Protein AF-A0A4Y4DT52-F1 (afdb_monomer_lite)

Organism: Glutamicibacter uratoxydans (NCBI:txid43667)

Radius of gyration: 18.92 Å; chains: 1; bounding box: 57×19×48 Å

Foldseek 3Di:
DDLVVLLVVLLVCLQVVLLVVLLVLLVVLVVVVDPVSLVVSLVVQLVVLVVQLPVVLVVSCVVRPDDDDPVCVVVPDDDCPSVSSNVSSNNNSVSSNVSSVVSSVVSVVVVVVVVVD

Sequence (117 aa):
MTYERVSAVLFFVLIIAPVLVSVGAGLGVHRRGRREALKIYLGTGAFLALVYAFLAPLVANWLVPPPYDPAFAGGRGLDLRGVGLVIAGWLGGAAGLVATVVSFTVYWLRSSKARTT

Secondary structure (DSSP, 8-state):
--HHHHHHHHHHHHHHHHHHHHHHHHHHHHHT--HHHHHHHHHHHHHHHHHHHHHHHHHHHHHSPPPP-HHHHTS-S---TTHHHHHHHHHHHHHHHHHHHHHHHHHHHHHHHTT--

pLDDT: mean 86.02, std 9.3, range [50.22, 96.19]

Structure (mmCIF, N/CA/C/O backbone):
data_AF-A0A4Y4DT52-F1
#
_entry.id   AF-A0A4Y4DT52-F1
#
loop_
_atom_site.group_PDB
_atom_site.id
_atom_site.type_symbol
_atom_site.label_atom_id
_atom_site.label_alt_id
_atom_site.label_comp_id
_atom_site.label_asym_id
_atom_site.label_entity_id
_atom_site.label_seq_id
_atom_site.pdbx_PDB_ins_code
_atom_site.Cartn_x
_atom_site.Cartn_y
_atom_site.Cartn_z
_atom_site.occupancy
_atom_site.B_iso_or_equiv
_atom_site.auth_seq_id
_atom_site.auth_comp_id
_atom_site.auth_asym_id
_atom_site.auth_atom_id
_atom_site.pdbx_PDB_model_num
ATOM 1 N N . MET A 1 1 ? 2.461 -9.954 -22.975 1.00 62.69 1 MET A N 1
ATOM 2 C CA . MET A 1 1 ? 2.171 -8.521 -22.722 1.00 62.69 1 MET A CA 1
ATOM 3 C C . MET A 1 1 ? 3.480 -7.748 -22.809 1.00 62.69 1 MET A C 1
ATOM 5 O O . MET A 1 1 ? 4.499 -8.324 -22.461 1.00 62.69 1 MET A O 1
ATOM 9 N N . THR A 1 2 ? 3.483 -6.504 -23.295 1.00 85.50 2 THR A N 1
ATOM 10 C CA . THR A 1 2 ? 4.690 -5.652 -23.289 1.00 85.50 2 THR A CA 1
ATOM 11 C C . THR A 1 2 ? 5.013 -5.190 -21.863 1.00 85.50 2 THR A C 1
ATOM 13 O O . THR A 1 2 ? 4.090 -5.075 -21.055 1.00 85.50 2 THR A O 1
ATOM 16 N N . TYR A 1 3 ? 6.289 -4.913 -21.556 1.00 84.31 3 TYR A N 1
ATOM 17 C CA . TYR A 1 3 ? 6.728 -4.394 -20.246 1.00 84.31 3 TYR A CA 1
ATOM 18 C C . TYR A 1 3 ? 5.863 -3.213 -19.789 1.00 84.31 3 TYR A C 1
ATOM 20 O O . TYR A 1 3 ? 5.312 -3.253 -18.696 1.00 84.31 3 TYR A O 1
ATOM 28 N N . GLU A 1 4 ? 5.621 -2.255 -20.687 1.00 85.94 4 GLU A N 1
ATOM 29 C CA . GLU A 1 4 ? 4.782 -1.075 -20.437 1.00 85.94 4 GLU A CA 1
ATOM 30 C C . GLU A 1 4 ? 3.352 -1.404 -19.996 1.00 85.94 4 GLU A C 1
ATOM 32 O O . GLU A 1 4 ? 2.775 -0.738 -19.140 1.00 85.94 4 GLU A O 1
ATOM 37 N N . ARG A 1 5 ? 2.746 -2.455 -20.562 1.00 89.75 5 ARG A N 1
ATOM 38 C CA . ARG A 1 5 ? 1.396 -2.865 -20.152 1.00 89.75 5 ARG A CA 1
ATOM 39 C C . ARG A 1 5 ? 1.418 -3.488 -18.764 1.00 89.75 5 ARG A C 1
ATOM 41 O O . ARG A 1 5 ? 0.526 -3.216 -17.969 1.00 89.75 5 ARG A O 1
ATOM 48 N N . VAL A 1 6 ? 2.417 -4.320 -18.474 1.00 90.06 6 VAL A N 1
ATOM 49 C CA . VAL A 1 6 ? 2.540 -4.984 -17.170 1.00 90.06 6 VAL A CA 1
ATOM 50 C C . VAL A 1 6 ? 2.865 -3.969 -16.075 1.00 90.06 6 VAL A C 1
ATOM 52 O O . VAL A 1 6 ? 2.226 -3.993 -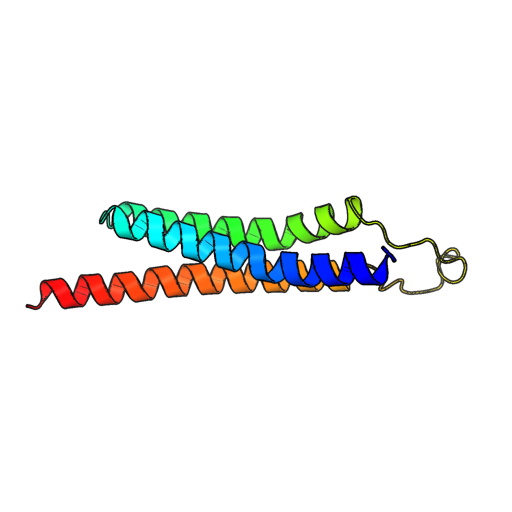15.026 1.00 90.06 6 VAL A O 1
ATOM 55 N N . SER A 1 7 ? 3.793 -3.043 -16.326 1.00 88.00 7 SER A N 1
ATOM 56 C CA . SER A 1 7 ? 4.148 -1.972 -15.392 1.00 88.00 7 SER A CA 1
ATOM 57 C C . SER A 1 7 ? 2.962 -1.041 -15.126 1.00 88.00 7 SER A C 1
ATOM 59 O O . SER A 1 7 ? 2.719 -0.699 -13.971 1.00 88.00 7 SER A O 1
ATOM 61 N N . ALA A 1 8 ? 2.158 -0.716 -16.146 1.00 90.75 8 ALA A N 1
ATOM 62 C CA . ALA A 1 8 ? 0.924 0.047 -15.969 1.00 90.75 8 ALA A CA 1
ATOM 63 C C . ALA A 1 8 ? -0.097 -0.692 -15.088 1.00 90.75 8 ALA A C 1
ATOM 65 O O . ALA A 1 8 ? -0.663 -0.096 -14.176 1.00 90.75 8 ALA A O 1
ATOM 66 N N . VAL A 1 9 ? -0.314 -1.996 -15.301 1.00 93.56 9 VAL A N 1
ATOM 67 C CA . VAL A 1 9 ? -1.204 -2.783 -14.427 1.00 93.56 9 VAL A CA 1
ATOM 68 C C . VAL A 1 9 ? -0.677 -2.807 -12.992 1.00 93.56 9 VAL A C 1
ATOM 70 O O . VAL A 1 9 ? -1.435 -2.531 -12.062 1.00 93.56 9 VAL A O 1
ATOM 73 N N . LEU A 1 10 ? 0.616 -3.084 -12.798 1.00 92.62 10 LEU A N 1
ATOM 74 C CA . LEU A 1 10 ? 1.234 -3.103 -11.471 1.00 92.62 10 LEU A CA 1
ATOM 75 C C . LEU A 1 10 ? 1.154 -1.747 -10.773 1.00 92.62 10 LEU A C 1
ATOM 77 O O . LEU A 1 10 ? 0.916 -1.714 -9.571 1.00 92.62 10 LEU A O 1
ATOM 81 N N . PHE A 1 11 ? 1.280 -0.645 -11.510 1.00 92.56 11 PHE A N 1
ATOM 82 C CA . PHE A 1 11 ? 1.101 0.703 -10.981 1.00 92.56 11 PHE A CA 1
ATOM 83 C C . PHE A 1 11 ? -0.280 0.869 -10.329 1.00 92.56 11 PHE A C 1
ATOM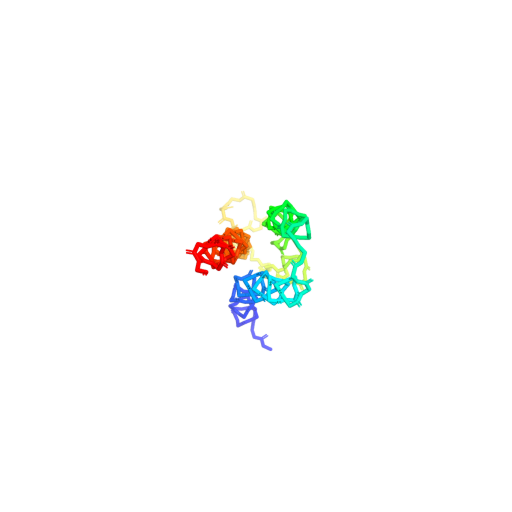 85 O O . PHE A 1 11 ? -0.377 1.259 -9.166 1.00 92.56 11 PHE A O 1
ATOM 92 N N . PHE A 1 12 ? -1.357 0.513 -11.036 1.00 93.38 12 PHE A N 1
ATOM 93 C CA . PHE A 1 12 ? -2.711 0.611 -10.483 1.00 93.38 12 PHE A CA 1
ATOM 94 C C . PHE A 1 12 ? -2.947 -0.376 -9.339 1.00 93.38 12 PHE A C 1
ATOM 96 O O . PHE A 1 12 ? -3.548 -0.012 -8.327 1.00 93.38 12 PHE A O 1
ATOM 103 N N . VAL A 1 13 ? -2.451 -1.609 -9.467 1.00 94.69 13 VAL A N 1
ATOM 104 C CA . VAL A 1 13 ? -2.562 -2.629 -8.414 1.00 94.69 13 VAL A CA 1
ATOM 105 C C . VAL A 1 13 ? -1.870 -2.160 -7.136 1.00 94.69 13 VAL A C 1
ATOM 107 O O . VAL A 1 13 ? -2.462 -2.260 -6.063 1.00 94.69 13 VAL A O 1
ATOM 110 N N . LEU A 1 14 ? -0.669 -1.586 -7.248 1.00 92.88 14 LEU A N 1
ATOM 111 C CA . LEU A 1 14 ? 0.102 -1.085 -6.113 1.00 92.88 14 LEU A CA 1
ATOM 112 C C . LEU A 1 14 ? -0.650 -0.006 -5.328 1.00 92.88 14 LEU A C 1
ATOM 114 O O . LEU A 1 14 ? -0.514 0.048 -4.107 1.00 92.88 14 LEU A O 1
ATOM 118 N N . ILE A 1 15 ? -1.461 0.808 -6.007 1.00 94.38 15 ILE A N 1
ATOM 119 C CA . ILE A 1 15 ? -2.255 1.874 -5.388 1.00 94.38 15 ILE A CA 1
ATOM 120 C C . ILE A 1 15 ? -3.552 1.331 -4.778 1.00 94.38 15 ILE A C 1
ATOM 122 O O . ILE A 1 15 ? -3.900 1.667 -3.647 1.00 94.38 15 ILE A O 1
ATOM 126 N N . ILE A 1 16 ? -4.282 0.493 -5.518 1.00 93.81 16 ILE A N 1
ATOM 127 C CA . ILE A 1 16 ? -5.645 0.077 -5.153 1.00 93.81 16 ILE A CA 1
ATOM 128 C C . ILE A 1 16 ? -5.641 -1.038 -4.102 1.00 93.81 16 ILE A C 1
ATOM 130 O O . ILE A 1 16 ? -6.461 -1.019 -3.181 1.00 93.81 16 ILE A O 1
ATOM 134 N N . ALA A 1 17 ? -4.726 -2.005 -4.212 1.00 92.94 17 ALA A N 1
ATOM 135 C CA . ALA A 1 17 ? -4.663 -3.154 -3.310 1.00 92.94 17 ALA A CA 1
ATOM 136 C C . ALA A 1 17 ? -4.630 -2.774 -1.813 1.00 92.94 17 ALA A C 1
ATOM 138 O O . ALA A 1 17 ? -5.479 -3.277 -1.071 1.00 92.94 17 ALA A O 1
ATOM 139 N N . PRO A 1 18 ? -3.743 -1.876 -1.337 1.00 90.88 18 PRO A N 1
ATOM 140 C CA . PRO A 1 18 ? -3.685 -1.519 0.080 1.00 90.88 18 PRO A CA 1
ATOM 141 C C . PRO A 1 18 ? -4.966 -0.827 0.558 1.00 90.88 18 PRO A C 1
ATOM 143 O O . PRO A 1 18 ? -5.409 -1.079 1.674 1.00 90.88 18 PRO A O 1
ATOM 146 N N . VAL A 1 19 ? -5.621 -0.027 -0.291 1.00 91.94 19 VAL A N 1
ATOM 147 C CA . VAL A 1 19 ? -6.909 0.605 0.040 1.00 91.94 19 VAL A CA 1
ATOM 148 C C . VAL A 1 19 ? -7.984 -0.453 0.271 1.00 91.94 19 VAL A C 1
ATOM 150 O O . VAL A 1 19 ? -8.656 -0.431 1.303 1.00 91.94 19 VAL A O 1
ATOM 153 N N . LEU A 1 20 ? -8.131 -1.403 -0.656 1.00 93.50 20 LEU A N 1
ATOM 154 C CA . LEU A 1 20 ? -9.133 -2.466 -0.547 1.00 93.50 20 LEU A CA 1
ATOM 155 C C . LEU A 1 20 ? -8.899 -3.342 0.686 1.00 93.50 20 LEU A C 1
ATOM 157 O O . LEU A 1 20 ? -9.849 -3.653 1.407 1.00 93.50 20 LEU A O 1
ATOM 161 N N . VAL A 1 21 ? -7.641 -3.697 0.958 1.00 92.56 21 VAL A N 1
ATOM 162 C CA . VAL A 1 21 ? -7.266 -4.487 2.137 1.00 92.56 21 VAL A CA 1
ATOM 163 C C . VAL A 1 21 ? -7.575 -3.720 3.422 1.00 92.56 21 VAL A C 1
ATOM 165 O O . VAL A 1 21 ? -8.226 -4.271 4.311 1.00 92.56 21 VAL A O 1
ATOM 168 N N . SER A 1 22 ? -7.186 -2.444 3.515 1.00 88.50 22 SER A N 1
ATOM 169 C CA . SER A 1 22 ? -7.458 -1.611 4.690 1.00 88.50 22 SER A CA 1
ATOM 170 C C . SER A 1 22 ? -8.954 -1.450 4.938 1.00 88.50 22 SER A C 1
ATOM 172 O O . SER A 1 22 ? -9.403 -1.653 6.068 1.00 88.50 22 SER A O 1
ATOM 174 N N . VAL A 1 23 ? -9.746 -1.146 3.906 1.00 90.31 23 VAL A N 1
ATOM 175 C CA . VAL A 1 23 ? -11.206 -1.010 4.029 1.00 90.31 23 VAL A CA 1
ATOM 176 C C . VAL A 1 23 ? -11.847 -2.342 4.422 1.00 90.31 23 VAL A C 1
ATOM 178 O O . VAL A 1 23 ? -12.647 -2.383 5.357 1.00 90.31 23 VAL A O 1
ATOM 181 N N . GLY A 1 24 ? -11.473 -3.446 3.771 1.00 90.56 24 GLY A N 1
ATOM 182 C CA . GLY A 1 24 ? -11.999 -4.778 4.076 1.00 90.56 24 GLY A CA 1
ATOM 183 C C . GLY A 1 24 ? -11.700 -5.214 5.513 1.00 90.56 24 GLY A C 1
ATOM 184 O O . GLY A 1 24 ? -12.597 -5.667 6.229 1.00 90.56 24 GLY A O 1
ATOM 185 N N . ALA A 1 25 ? -10.466 -5.001 5.975 1.00 89.50 25 ALA A N 1
ATOM 186 C CA . ALA A 1 25 ? -10.078 -5.251 7.359 1.00 89.50 25 ALA A CA 1
ATOM 187 C C . ALA A 1 25 ? -10.856 -4.356 8.338 1.00 89.50 25 ALA A C 1
ATOM 189 O O . ALA A 1 25 ? -11.353 -4.846 9.354 1.00 89.50 25 ALA A O 1
ATOM 190 N N . GLY A 1 26 ? -11.041 -3.075 8.005 1.00 87.06 26 GLY A N 1
ATOM 191 C CA . GLY A 1 26 ? -11.827 -2.133 8.801 1.00 87.06 26 GLY A CA 1
ATOM 192 C C . GLY A 1 26 ? -13.279 -2.582 8.964 1.00 87.06 26 GLY A C 1
ATOM 193 O O . GLY A 1 26 ? -13.793 -2.615 10.081 1.00 87.06 26 GLY A O 1
ATOM 194 N N . LEU A 1 27 ? -13.921 -3.022 7.876 1.00 88.25 27 LEU A N 1
ATOM 195 C CA . LEU A 1 27 ? -15.272 -3.594 7.900 1.00 88.25 27 LEU A CA 1
ATOM 196 C C . LEU A 1 27 ? -15.343 -4.871 8.750 1.00 88.25 27 LEU A C 1
ATOM 198 O O . LEU A 1 27 ? -16.288 -5.052 9.522 1.00 88.25 27 LEU A O 1
ATOM 202 N N . GLY A 1 28 ? -14.344 -5.750 8.646 1.00 87.31 28 GLY A N 1
ATOM 203 C CA . GLY A 1 28 ? -14.267 -6.974 9.444 1.00 87.31 28 GLY A CA 1
ATOM 204 C C . GLY A 1 28 ? -14.147 -6.697 10.945 1.00 87.31 28 GLY A C 1
ATOM 205 O O . GLY A 1 28 ? -14.848 -7.309 11.753 1.00 87.31 28 GLY A O 1
ATOM 206 N N . VAL A 1 29 ? -13.305 -5.735 11.324 1.00 86.62 29 VAL A N 1
ATOM 207 C CA . VAL A 1 29 ? -13.142 -5.298 12.719 1.00 86.62 29 VAL A CA 1
ATOM 208 C C . VAL A 1 29 ? -14.417 -4.627 13.229 1.00 86.62 29 VAL A C 1
ATOM 210 O O . VAL A 1 29 ? -14.852 -4.907 14.346 1.00 86.62 29 VAL A O 1
ATOM 213 N N . HIS A 1 30 ? -15.064 -3.815 12.392 1.00 82.50 30 HIS A N 1
ATOM 214 C CA . HIS A 1 30 ? -16.321 -3.145 12.713 1.00 82.50 30 HIS A CA 1
ATOM 215 C C . HIS A 1 30 ? -17.435 -4.135 13.069 1.00 82.50 30 HIS A C 1
ATOM 217 O O . HIS A 1 30 ? -18.121 -3.954 14.073 1.00 82.50 30 HIS A O 1
ATOM 223 N N . ARG A 1 31 ? -17.575 -5.229 12.304 1.00 83.31 31 ARG A N 1
ATOM 224 C CA . ARG A 1 31 ? -18.568 -6.285 12.580 1.00 83.31 31 ARG A CA 1
ATOM 225 C C . ARG A 1 31 ? -18.390 -6.948 13.948 1.00 83.31 31 ARG A C 1
ATOM 227 O O . ARG A 1 31 ? -19.356 -7.462 14.494 1.00 83.31 31 ARG A O 1
ATOM 234 N N . ARG A 1 32 ? -17.178 -6.939 14.512 1.00 80.19 32 ARG A N 1
ATOM 235 C CA . ARG A 1 32 ? -16.886 -7.549 15.821 1.00 80.19 32 ARG A CA 1
ATOM 236 C C . ARG A 1 32 ? -17.216 -6.636 17.009 1.00 80.19 32 ARG A C 1
ATOM 238 O O . ARG A 1 32 ? -17.149 -7.101 18.141 1.00 80.19 32 ARG A O 1
ATOM 245 N N . GLY A 1 33 ? -17.518 -5.351 16.792 1.00 69.25 33 GLY A N 1
ATOM 246 C CA . GLY A 1 33 ? -18.012 -4.419 17.823 1.00 69.25 33 GLY A CA 1
ATOM 247 C C . GLY A 1 33 ? -17.039 -4.059 18.961 1.00 69.25 33 GLY A C 1
ATOM 248 O O . GLY A 1 33 ? -17.363 -3.244 19.825 1.00 69.25 33 GLY A O 1
ATOM 249 N N . ARG A 1 34 ? -15.825 -4.622 18.990 1.00 78.06 34 ARG A N 1
ATOM 250 C CA . ARG A 1 34 ? -14.852 -4.422 20.077 1.00 78.06 34 ARG A CA 1
ATOM 251 C C . ARG A 1 34 ? -14.022 -3.154 19.865 1.00 78.06 34 ARG A C 1
ATOM 253 O O . ARG A 1 34 ? -13.230 -3.073 18.930 1.00 78.06 34 ARG A O 1
ATOM 260 N N . ARG A 1 35 ? -14.137 -2.181 20.780 1.00 75.38 35 ARG A N 1
ATOM 261 C CA . ARG A 1 35 ? -13.362 -0.920 20.739 1.00 75.38 35 ARG A CA 1
ATOM 262 C C . ARG A 1 35 ? -11.846 -1.131 20.774 1.00 75.38 35 ARG A C 1
ATOM 264 O O . ARG A 1 35 ? -11.120 -0.377 20.135 1.00 75.38 35 ARG A O 1
ATOM 271 N N . GLU A 1 36 ? -11.368 -2.150 21.481 1.00 83.31 36 GLU A N 1
ATOM 272 C CA . GLU A 1 36 ? -9.938 -2.489 21.530 1.00 83.31 36 GLU A CA 1
ATOM 273 C C . GLU A 1 36 ? -9.413 -2.975 20.177 1.00 83.31 36 GLU A C 1
ATOM 275 O O . GLU A 1 36 ? -8.358 -2.531 19.729 1.00 83.31 36 GLU A O 1
ATOM 280 N N . ALA A 1 37 ? -10.197 -3.797 19.469 1.00 84.06 37 ALA A N 1
ATOM 281 C CA . ALA A 1 37 ? -9.844 -4.281 18.136 1.00 84.06 37 ALA A CA 1
ATOM 282 C C . ALA A 1 37 ? -9.700 -3.131 17.126 1.00 84.06 37 ALA A C 1
ATOM 284 O O . ALA A 1 37 ? -8.903 -3.219 16.198 1.00 84.06 37 ALA A O 1
ATOM 285 N N . LEU A 1 38 ? -10.423 -2.030 17.339 1.00 82.81 38 LEU A N 1
ATOM 286 C CA . LEU A 1 38 ? -10.344 -0.834 16.507 1.00 82.81 38 LEU A CA 1
ATOM 287 C C . LEU A 1 38 ? -9.033 -0.055 16.697 1.00 82.81 38 LEU A C 1
ATOM 289 O O . LEU A 1 38 ? -8.472 0.452 15.730 1.00 82.81 38 LEU A O 1
ATOM 293 N N . LYS A 1 39 ? -8.536 0.032 17.939 1.00 86.88 39 LYS A N 1
ATOM 294 C CA . LYS A 1 39 ? -7.232 0.647 18.238 1.00 86.88 39 LYS A CA 1
ATOM 295 C C . LYS A 1 39 ? -6.096 -0.192 17.660 1.00 86.88 39 LYS A C 1
ATOM 297 O O . LYS A 1 39 ? -5.184 0.360 17.053 1.00 86.88 39 LYS A O 1
ATOM 302 N N . ILE A 1 40 ? -6.193 -1.516 17.808 1.00 89.06 40 ILE A N 1
ATOM 303 C CA . ILE A 1 40 ? -5.244 -2.458 17.207 1.00 89.06 40 ILE A CA 1
ATOM 304 C C . ILE A 1 40 ? -5.257 -2.297 15.687 1.00 89.06 40 ILE A C 1
ATOM 306 O O . ILE A 1 40 ? -4.194 -2.139 15.108 1.00 89.06 40 ILE A O 1
ATOM 310 N N . TYR A 1 41 ? -6.436 -2.246 15.059 1.00 90.50 41 TYR A N 1
ATOM 311 C CA . TYR A 1 41 ? -6.579 -2.013 13.619 1.00 90.50 41 TYR A CA 1
ATOM 312 C C . TYR A 1 41 ? -5.922 -0.714 13.147 1.00 90.50 41 TYR A C 1
ATOM 314 O O . TYR A 1 41 ? -5.242 -0.721 12.127 1.00 90.50 41 TYR A O 1
ATOM 322 N N . LEU A 1 42 ? -6.090 0.392 13.879 1.00 91.12 42 LEU A N 1
ATOM 323 C CA . LEU A 1 42 ? -5.445 1.654 13.518 1.00 91.12 42 LEU A CA 1
ATOM 324 C C . LEU A 1 42 ? -3.917 1.531 13.564 1.00 91.12 42 LEU A C 1
ATOM 326 O O . LEU A 1 42 ? -3.245 1.917 12.612 1.00 91.12 42 LEU A O 1
ATOM 330 N N . GLY A 1 43 ? -3.378 0.973 14.653 1.00 91.31 43 GLY A N 1
ATOM 331 C CA . GLY A 1 43 ? -1.935 0.806 14.824 1.00 91.31 43 GLY A CA 1
ATOM 332 C C . GLY A 1 43 ? -1.329 -0.149 13.795 1.00 91.31 43 GLY A C 1
ATOM 333 O O . GLY A 1 43 ? -0.359 0.198 13.124 1.00 91.31 43 GLY A O 1
ATOM 334 N N . THR A 1 44 ? -1.923 -1.333 13.622 1.00 92.06 44 THR A N 1
ATOM 335 C CA . THR A 1 44 ? -1.433 -2.333 12.665 1.00 92.06 44 THR A CA 1
ATOM 336 C C . THR A 1 44 ? -1.646 -1.891 11.225 1.00 92.06 44 THR A C 1
ATOM 338 O O . THR A 1 44 ? -0.748 -2.070 10.412 1.00 92.06 44 THR A O 1
ATOM 341 N N . GLY A 1 45 ? -2.779 -1.265 10.901 1.00 91.56 45 GLY A N 1
ATOM 342 C CA . GLY A 1 45 ? -3.055 -0.736 9.567 1.00 91.56 45 GLY A CA 1
ATOM 343 C C . GLY A 1 45 ? -2.093 0.385 9.177 1.00 91.56 45 GLY A C 1
ATOM 344 O O . GLY A 1 45 ? -1.570 0.372 8.066 1.00 91.56 45 GLY A O 1
ATOM 345 N N . ALA A 1 46 ? -1.778 1.302 10.099 1.00 92.25 46 ALA A N 1
ATOM 346 C CA . ALA A 1 46 ? -0.790 2.349 9.851 1.00 92.25 46 ALA A CA 1
ATOM 347 C C . ALA A 1 46 ? 0.626 1.785 9.665 1.00 92.25 46 ALA A C 1
ATOM 349 O O . ALA A 1 46 ? 1.331 2.168 8.732 1.00 92.25 46 ALA A O 1
ATOM 350 N N . PHE A 1 47 ? 1.028 0.837 10.516 1.00 94.69 47 PHE A N 1
ATOM 351 C CA . PHE A 1 47 ? 2.323 0.174 10.392 1.00 94.69 47 PHE A CA 1
ATOM 352 C C . PHE A 1 47 ? 2.446 -0.607 9.076 1.00 94.69 47 PHE A C 1
ATOM 354 O O . PHE A 1 47 ? 3.430 -0.453 8.356 1.00 94.69 47 PHE A O 1
ATOM 361 N N . LEU A 1 48 ? 1.430 -1.395 8.716 1.00 93.50 48 LEU A N 1
ATOM 362 C CA . LEU A 1 48 ? 1.414 -2.161 7.469 1.00 93.50 48 LEU A CA 1
ATOM 363 C C . LEU A 1 48 ? 1.414 -1.257 6.236 1.00 93.50 48 LEU A C 1
ATOM 365 O O . LEU A 1 48 ? 2.070 -1.591 5.256 1.00 93.50 48 LEU A O 1
ATOM 369 N N . ALA A 1 49 ? 0.741 -0.107 6.284 1.00 92.50 49 ALA A N 1
ATOM 370 C CA . ALA A 1 49 ? 0.776 0.878 5.207 1.00 92.50 49 ALA A CA 1
ATOM 371 C C . ALA A 1 49 ? 2.192 1.437 4.977 1.00 92.50 49 ALA A C 1
ATOM 373 O O . ALA A 1 49 ? 2.621 1.572 3.830 1.00 92.50 49 ALA A O 1
ATOM 374 N N . LEU A 1 50 ? 2.943 1.697 6.054 1.00 92.94 50 LEU A N 1
ATOM 375 C CA . LEU A 1 50 ? 4.347 2.107 5.966 1.00 92.94 50 LEU A CA 1
ATOM 376 C C . LEU A 1 50 ? 5.221 0.986 5.402 1.00 92.94 50 LEU A C 1
ATOM 378 O O . LEU A 1 50 ? 5.948 1.206 4.439 1.00 92.94 50 LEU A O 1
ATOM 382 N N . VAL A 1 51 ? 5.118 -0.226 5.954 1.00 95.19 51 VAL A N 1
ATOM 383 C CA . VAL A 1 51 ? 5.871 -1.393 5.465 1.00 95.19 51 VAL A CA 1
ATOM 384 C C . VAL A 1 51 ? 5.597 -1.636 3.979 1.00 95.19 51 VAL A C 1
ATOM 386 O O . VAL A 1 51 ? 6.526 -1.863 3.205 1.00 95.19 51 VAL A O 1
ATOM 389 N N . TYR A 1 52 ? 4.335 -1.526 3.564 1.00 93.62 52 TYR A N 1
ATOM 390 C CA . TYR A 1 52 ? 3.925 -1.656 2.172 1.00 93.62 52 TYR A CA 1
ATOM 391 C C . TYR A 1 52 ? 4.570 -0.593 1.276 1.00 93.62 52 TYR A C 1
ATOM 393 O O . TYR A 1 52 ? 5.095 -0.940 0.220 1.00 93.62 52 TYR A O 1
ATOM 401 N N . ALA A 1 53 ? 4.593 0.674 1.705 1.00 93.44 53 ALA A N 1
ATOM 402 C CA . ALA A 1 53 ? 5.191 1.763 0.932 1.00 93.44 53 ALA A CA 1
ATOM 403 C C . ALA A 1 53 ? 6.664 1.499 0.577 1.00 93.44 53 ALA A C 1
ATOM 405 O O . ALA A 1 53 ? 7.102 1.851 -0.515 1.00 93.44 53 ALA A O 1
ATOM 406 N N . PHE A 1 54 ? 7.418 0.853 1.470 1.00 92.94 54 PHE A N 1
ATOM 407 C CA . PHE A 1 54 ? 8.823 0.522 1.226 1.00 92.94 54 PHE A CA 1
ATOM 408 C C . PHE A 1 54 ? 9.005 -0.792 0.462 1.00 92.94 54 PHE A C 1
ATOM 410 O O . PHE A 1 54 ? 9.775 -0.840 -0.495 1.00 92.94 54 PHE A O 1
ATOM 417 N N . LEU A 1 55 ? 8.309 -1.861 0.858 1.00 94.31 55 LEU A N 1
AT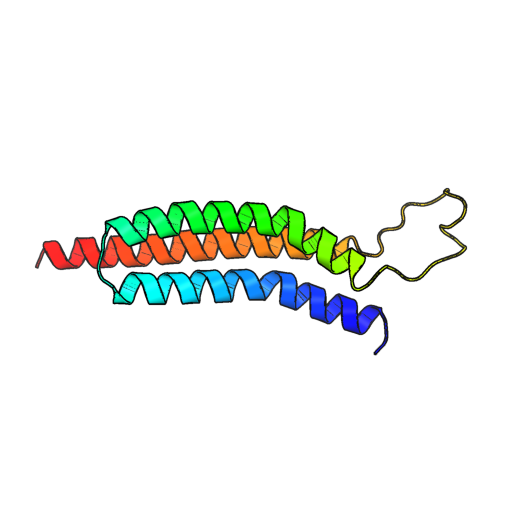OM 418 C CA . LEU A 1 55 ? 8.557 -3.198 0.310 1.00 94.31 55 LEU A CA 1
ATOM 419 C C . LEU A 1 55 ? 7.861 -3.451 -1.028 1.00 94.31 55 LEU A C 1
ATOM 421 O O . LEU A 1 55 ? 8.425 -4.130 -1.885 1.00 94.31 55 LEU A O 1
ATOM 425 N N . ALA A 1 56 ? 6.656 -2.920 -1.238 1.00 92.12 56 ALA A N 1
ATOM 426 C CA . ALA A 1 56 ? 5.878 -3.232 -2.433 1.00 92.12 56 ALA A CA 1
ATOM 427 C C . ALA A 1 56 ? 6.561 -2.761 -3.736 1.00 92.12 56 ALA A C 1
ATOM 429 O O . ALA A 1 56 ? 6.620 -3.554 -4.679 1.00 92.12 56 ALA A O 1
ATOM 430 N N . PRO A 1 57 ? 7.171 -1.558 -3.801 1.00 90.12 57 PRO A N 1
ATOM 431 C CA . PRO A 1 57 ? 8.005 -1.164 -4.934 1.00 90.12 57 PRO A CA 1
ATOM 432 C C . PRO A 1 57 ? 9.180 -2.088 -5.232 1.00 90.12 57 PRO A C 1
ATOM 434 O O . PRO A 1 57 ? 9.454 -2.369 -6.398 1.00 90.12 57 PRO A O 1
ATOM 437 N N . LEU A 1 58 ? 9.891 -2.530 -4.191 1.00 91.69 58 LEU A N 1
ATOM 438 C CA . LEU A 1 58 ? 11.061 -3.400 -4.322 1.00 91.69 58 LEU A CA 1
ATOM 439 C C . LEU A 1 58 ? 10.652 -4.737 -4.937 1.00 91.69 58 LEU A C 1
ATOM 441 O O . LEU A 1 58 ? 11.245 -5.179 -5.917 1.00 91.69 58 LEU A O 1
ATOM 445 N N . VAL A 1 59 ? 9.584 -5.336 -4.406 1.00 92.81 59 VAL A N 1
ATOM 446 C CA . VAL A 1 59 ? 9.038 -6.598 -4.917 1.00 92.81 59 VAL A CA 1
ATOM 447 C C . VAL A 1 59 ? 8.538 -6.439 -6.355 1.00 92.81 59 VAL A C 1
ATOM 449 O O . VAL A 1 59 ? 8.821 -7.291 -7.192 1.00 92.81 59 VAL A O 1
ATOM 452 N N . ALA A 1 60 ? 7.844 -5.343 -6.675 1.00 90.38 60 ALA A N 1
ATOM 453 C CA . ALA A 1 60 ? 7.337 -5.100 -8.024 1.00 90.38 60 ALA A CA 1
ATOM 454 C C . ALA A 1 60 ? 8.465 -4.963 -9.060 1.00 90.38 60 ALA A C 1
ATOM 456 O O . ALA A 1 60 ? 8.385 -5.563 -10.131 1.00 90.38 60 ALA A O 1
ATOM 457 N N . ASN A 1 61 ? 9.533 -4.232 -8.726 1.00 88.25 61 ASN A N 1
ATOM 458 C CA . ASN A 1 61 ? 10.702 -4.092 -9.598 1.00 88.25 61 ASN A CA 1
ATOM 459 C C . ASN A 1 61 ? 11.516 -5.388 -9.711 1.00 88.25 61 ASN A C 1
ATOM 461 O O . ASN A 1 61 ? 12.126 -5.630 -10.747 1.00 88.25 61 ASN A O 1
ATOM 465 N N . TRP A 1 62 ? 11.519 -6.238 -8.682 1.00 88.88 62 TRP A N 1
ATOM 466 C CA . TRP A 1 62 ? 12.162 -7.550 -8.757 1.00 88.88 62 TRP A CA 1
ATOM 467 C C . TRP A 1 62 ? 11.385 -8.532 -9.648 1.00 88.88 62 TRP A C 1
ATOM 469 O O . TRP A 1 62 ? 11.986 -9.270 -10.423 1.00 88.88 62 TRP A O 1
ATOM 479 N N . LEU A 1 63 ? 10.049 -8.517 -9.575 1.00 88.38 63 LEU A N 1
ATOM 480 C CA . LEU A 1 63 ? 9.184 -9.375 -10.393 1.00 88.38 63 LEU A CA 1
ATOM 481 C C . LEU A 1 63 ? 9.145 -8.952 -11.864 1.00 88.38 63 LEU A C 1
ATOM 483 O O . LEU A 1 63 ? 9.049 -9.801 -12.749 1.00 88.38 63 LEU A O 1
ATOM 487 N N . VAL A 1 64 ? 9.175 -7.645 -12.125 1.00 87.31 64 VAL A N 1
ATOM 488 C CA . VAL A 1 64 ? 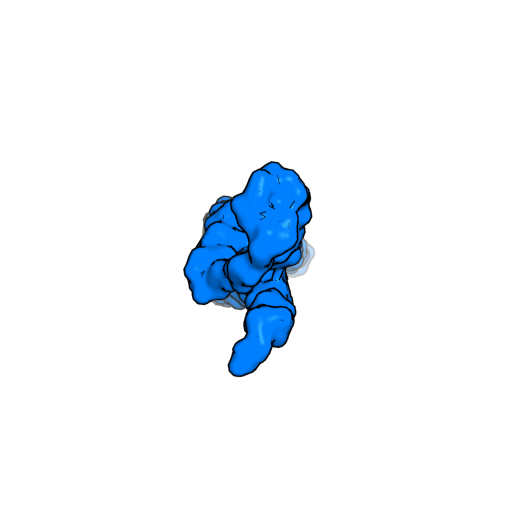9.120 -7.081 -13.477 1.00 87.31 64 VAL A CA 1
ATOM 489 C C . VAL A 1 64 ? 10.265 -6.081 -13.627 1.00 87.31 64 VAL A C 1
ATOM 491 O O . VAL A 1 64 ? 10.048 -4.869 -13.532 1.00 87.31 64 VAL A O 1
ATOM 494 N N . PRO A 1 65 ? 11.498 -6.581 -13.830 1.00 84.44 65 PRO A N 1
ATOM 495 C CA . PRO A 1 65 ? 12.660 -5.720 -13.958 1.00 84.44 65 PRO A CA 1
ATOM 496 C C . PRO A 1 65 ? 12.550 -4.853 -15.218 1.00 84.44 65 PRO A C 1
ATOM 498 O O . PRO A 1 65 ? 12.023 -5.312 -16.241 1.00 84.44 65 PRO A O 1
ATOM 501 N N . PRO A 1 66 ? 13.027 -3.597 -15.166 1.00 82.38 66 PRO A N 1
ATOM 502 C CA . PRO A 1 66 ? 13.069 -2.740 -16.338 1.00 82.38 66 PRO A CA 1
ATOM 503 C C . PRO A 1 66 ? 13.914 -3.380 -17.450 1.00 82.38 66 PRO A C 1
ATOM 505 O O . PRO A 1 66 ? 14.940 -4.006 -17.169 1.00 82.38 66 PRO A O 1
ATOM 508 N N . PRO A 1 67 ? 13.489 -3.261 -18.720 1.00 83.12 67 PRO A N 1
ATOM 509 C CA . PRO A 1 67 ? 14.232 -3.816 -19.837 1.00 83.12 67 PRO A CA 1
ATOM 510 C C . PRO A 1 67 ? 15.567 -3.088 -19.986 1.00 83.12 67 PRO A C 1
ATOM 512 O O . PRO A 1 67 ? 15.621 -1.857 -19.918 1.00 83.12 67 PRO A O 1
ATOM 515 N N . TYR A 1 68 ? 16.622 -3.865 -20.232 1.00 81.81 68 TYR A N 1
ATOM 516 C CA . TYR A 1 68 ? 17.961 -3.341 -20.471 1.00 81.81 68 TYR A CA 1
ATOM 517 C C . TYR A 1 68 ? 17.966 -2.360 -21.648 1.00 81.81 68 TYR A C 1
ATOM 519 O O . TYR A 1 68 ? 17.424 -2.656 -22.715 1.00 81.81 68 TYR A O 1
ATOM 527 N N . ASP A 1 69 ? 18.616 -1.214 -21.454 1.00 78.56 69 ASP A N 1
ATOM 528 C CA . ASP A 1 69 ? 18.808 -0.209 -22.489 1.00 78.56 69 ASP A CA 1
ATOM 529 C C . ASP A 1 69 ? 20.299 0.140 -22.624 1.00 78.56 69 ASP A C 1
ATOM 531 O O . ASP A 1 69 ? 20.900 0.663 -21.675 1.00 78.56 69 ASP A O 1
ATOM 535 N N . PRO A 1 70 ? 20.916 -0.120 -23.789 1.00 78.69 70 PRO A N 1
ATOM 536 C CA . PRO A 1 70 ? 22.327 0.170 -24.008 1.00 78.69 70 PRO A CA 1
ATOM 537 C C . PRO A 1 70 ? 22.658 1.667 -23.895 1.00 78.69 70 PRO A C 1
ATOM 539 O O . PRO A 1 70 ? 23.800 1.996 -23.579 1.00 78.69 70 PRO A O 1
ATOM 542 N N . ALA A 1 71 ? 21.688 2.574 -24.078 1.00 75.94 71 ALA A N 1
ATOM 543 C CA . ALA A 1 71 ? 21.897 4.012 -23.896 1.00 75.94 71 ALA A CA 1
ATOM 544 C C . ALA A 1 71 ? 22.194 4.386 -22.432 1.00 75.94 71 ALA A C 1
ATOM 546 O O . ALA A 1 71 ? 22.931 5.337 -22.177 1.00 75.94 71 ALA A O 1
ATOM 547 N N . PHE A 1 72 ? 21.669 3.614 -21.474 1.00 73.25 72 PHE A N 1
ATOM 548 C CA . PHE A 1 72 ? 21.875 3.822 -20.035 1.00 73.25 72 PHE A CA 1
ATOM 549 C C . PHE A 1 72 ? 22.917 2.866 -19.431 1.00 73.25 72 PHE A C 1
ATOM 551 O O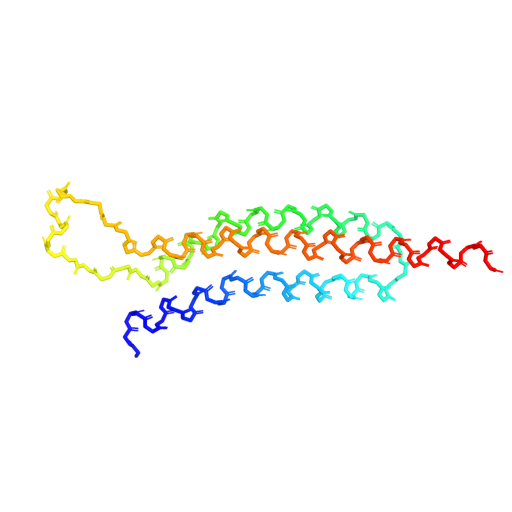 . PHE A 1 72 ? 23.405 3.091 -18.324 1.00 73.25 72 PHE A O 1
ATOM 558 N N . ALA A 1 73 ? 23.337 1.839 -20.175 1.00 69.56 73 ALA A N 1
ATOM 559 C CA . ALA A 1 73 ? 24.290 0.828 -19.717 1.00 69.56 73 ALA A CA 1
ATOM 560 C C . ALA A 1 73 ? 25.700 1.363 -19.414 1.00 69.56 73 ALA A C 1
ATOM 562 O O . ALA A 1 73 ? 26.432 0.763 -18.631 1.00 69.56 73 ALA A O 1
ATOM 563 N N . GLY A 1 74 ? 26.085 2.494 -20.011 1.00 71.12 74 GLY A N 1
ATOM 564 C CA . GLY A 1 74 ? 27.386 3.131 -19.784 1.00 71.12 74 GLY A CA 1
ATOM 565 C C . GLY A 1 74 ? 27.502 3.912 -18.468 1.00 71.12 74 GLY A C 1
ATOM 566 O O . GLY A 1 74 ? 28.487 4.624 -18.285 1.00 71.12 74 GLY A O 1
ATOM 567 N N . GLY A 1 75 ? 26.488 3.875 -17.592 1.00 67.56 75 GLY A N 1
ATOM 568 C CA . GLY A 1 75 ? 26.452 4.648 -16.340 1.00 67.56 75 GLY A CA 1
ATOM 569 C C . GLY A 1 75 ? 26.311 6.165 -16.536 1.00 67.56 75 GLY A C 1
ATOM 570 O O . GLY A 1 75 ? 26.332 6.929 -15.574 1.00 67.56 75 GLY A O 1
ATOM 571 N N . ARG A 1 76 ? 26.159 6.617 -17.785 1.00 64.75 76 ARG A N 1
ATOM 572 C CA . ARG A 1 76 ? 25.949 8.014 -18.171 1.00 64.75 76 ARG A CA 1
ATOM 573 C C . ARG A 1 76 ? 24.474 8.235 -18.499 1.00 64.75 76 ARG A C 1
ATOM 575 O O . ARG A 1 76 ? 24.096 8.310 -19.660 1.00 64.75 76 ARG A O 1
ATOM 582 N N . GLY A 1 77 ? 23.643 8.320 -17.466 1.00 67.94 77 GLY A N 1
ATOM 583 C CA . GLY A 1 77 ? 22.226 8.660 -17.593 1.00 67.94 77 GLY A CA 1
ATOM 584 C C . GLY A 1 77 ? 21.414 8.229 -16.375 1.00 67.94 77 GLY A C 1
ATOM 585 O O . GLY A 1 77 ? 21.780 7.283 -15.683 1.00 67.94 77 GLY A O 1
ATOM 586 N N . LEU A 1 78 ? 20.322 8.945 -16.101 1.00 73.75 78 LEU A N 1
ATOM 587 C CA . LEU A 1 78 ? 19.363 8.580 -15.061 1.00 73.75 78 LEU A CA 1
ATOM 588 C C . LEU A 1 78 ? 18.315 7.646 -15.676 1.00 73.75 78 LEU A C 1
ATOM 590 O O . LEU A 1 78 ? 17.455 8.106 -16.427 1.00 73.75 78 LEU A O 1
ATOM 594 N N . ASP A 1 79 ? 18.390 6.350 -15.369 1.00 76.00 79 ASP A N 1
ATOM 595 C CA . ASP A 1 79 ? 17.339 5.412 -15.759 1.00 76.00 79 ASP A CA 1
ATOM 596 C C . ASP A 1 79 ? 16.137 5.571 -14.815 1.00 76.00 79 ASP A C 1
ATOM 598 O O . ASP A 1 79 ? 16.179 5.200 -13.642 1.00 76.00 79 ASP A O 1
ATOM 602 N N . LEU A 1 80 ? 15.070 6.190 -15.324 1.00 79.44 80 LEU A N 1
ATOM 603 C CA . LEU A 1 80 ? 13.816 6.397 -14.596 1.00 79.44 80 LEU A CA 1
ATOM 604 C C . LEU A 1 80 ? 12.826 5.237 -14.784 1.00 79.44 80 LEU A C 1
ATOM 606 O O . LEU A 1 80 ? 11.701 5.288 -14.274 1.00 79.44 80 LEU A O 1
ATOM 610 N N . ARG A 1 81 ? 13.203 4.182 -15.514 1.00 79.31 81 ARG A N 1
ATOM 611 C CA . ARG A 1 81 ? 12.344 3.010 -15.698 1.00 79.31 81 ARG A CA 1
ATOM 612 C C . ARG A 1 81 ? 12.179 2.293 -14.359 1.00 79.31 81 ARG A C 1
ATOM 614 O O . ARG A 1 81 ? 13.123 2.120 -13.599 1.00 79.31 81 ARG A O 1
ATOM 621 N N . GLY A 1 82 ? 10.940 1.936 -14.026 1.00 81.06 82 GLY A N 1
ATOM 622 C CA . GLY A 1 82 ? 10.595 1.360 -12.719 1.00 81.06 82 GLY A CA 1
ATOM 623 C C . GLY A 1 82 ? 10.359 2.377 -11.591 1.00 81.06 82 GLY A C 1
ATOM 624 O O . GLY A 1 82 ? 9.693 2.039 -10.610 1.00 81.06 82 GLY A O 1
ATOM 625 N N . VAL A 1 83 ? 10.764 3.649 -11.742 1.00 88.19 83 VAL A N 1
ATOM 626 C CA . VAL A 1 83 ? 10.479 4.712 -10.748 1.00 88.19 83 VAL A CA 1
ATOM 627 C C . VAL A 1 83 ? 8.976 4.921 -10.569 1.00 88.19 83 VAL A C 1
ATOM 629 O O . VAL A 1 83 ? 8.507 5.148 -9.454 1.00 88.19 83 VAL A O 1
ATOM 632 N N . GLY A 1 84 ? 8.193 4.755 -11.638 1.00 88.38 84 GLY A N 1
ATOM 633 C CA . GLY A 1 84 ? 6.732 4.791 -11.558 1.00 88.38 84 GLY A CA 1
ATOM 634 C C . GLY A 1 84 ? 6.162 3.788 -10.547 1.00 88.38 84 GLY A C 1
ATOM 635 O O . GLY A 1 84 ? 5.233 4.127 -9.823 1.00 88.38 84 GLY A O 1
ATOM 636 N N . LEU A 1 85 ? 6.751 2.592 -10.423 1.00 91.06 85 LEU A N 1
ATOM 637 C CA . LEU A 1 85 ? 6.326 1.581 -9.445 1.00 91.06 85 LEU A CA 1
ATOM 638 C C . LEU A 1 85 ? 6.706 1.971 -8.009 1.00 91.06 85 LEU A C 1
ATOM 640 O O . LEU A 1 85 ? 5.979 1.647 -7.071 1.00 91.06 85 LEU A O 1
ATOM 644 N N . VAL A 1 86 ? 7.804 2.710 -7.834 1.00 92.50 86 VAL A N 1
ATOM 645 C CA . VAL A 1 86 ? 8.187 3.292 -6.538 1.00 92.50 86 VAL A CA 1
ATOM 646 C C . VAL A 1 86 ? 7.175 4.334 -6.094 1.00 92.50 86 VAL A C 1
ATOM 648 O O . VAL A 1 86 ? 6.620 4.222 -5.001 1.00 92.50 86 VAL A O 1
ATOM 651 N N . ILE A 1 87 ? 6.855 5.279 -6.978 1.00 93.44 87 ILE A N 1
ATOM 652 C CA . ILE A 1 87 ? 5.827 6.290 -6.722 1.00 93.44 87 ILE A CA 1
ATOM 653 C C . ILE A 1 87 ? 4.478 5.614 -6.445 1.00 93.44 87 ILE A C 1
ATOM 655 O O . ILE A 1 87 ? 3.796 5.981 -5.491 1.00 93.44 87 ILE A O 1
ATOM 659 N N . ALA A 1 88 ? 4.112 4.589 -7.219 1.00 92.69 88 ALA A N 1
ATOM 660 C CA . ALA A 1 88 ? 2.873 3.843 -7.018 1.00 92.69 88 ALA A CA 1
ATOM 661 C C . ALA A 1 88 ? 2.794 3.183 -5.639 1.00 92.69 88 ALA A C 1
ATOM 663 O O . ALA A 1 88 ? 1.756 3.267 -4.988 1.00 92.69 88 ALA A O 1
ATOM 664 N N . GLY A 1 89 ? 3.871 2.548 -5.167 1.00 92.62 89 GLY A N 1
ATOM 665 C CA . GLY A 1 89 ? 3.880 1.939 -3.837 1.00 92.62 89 GLY A CA 1
ATOM 666 C C . GLY A 1 89 ? 3.796 2.971 -2.715 1.00 92.62 89 GLY A C 1
ATOM 667 O O . GLY A 1 89 ? 3.084 2.738 -1.740 1.00 92.62 89 GLY A O 1
ATOM 668 N N . TRP A 1 90 ? 4.424 4.141 -2.867 1.00 95.00 90 TRP A N 1
ATOM 669 C CA . TRP A 1 90 ? 4.272 5.246 -1.913 1.00 95.00 90 TRP A CA 1
ATOM 670 C C . TRP A 1 90 ? 2.847 5.790 -1.885 1.00 95.00 90 TRP A C 1
ATOM 672 O O . TRP A 1 90 ? 2.270 5.939 -0.808 1.00 95.00 90 TRP A O 1
ATOM 682 N N . LEU A 1 91 ? 2.254 6.032 -3.058 1.00 96.19 91 LEU A N 1
ATOM 683 C CA . LEU A 1 91 ? 0.862 6.462 -3.177 1.00 96.19 91 LEU A CA 1
ATOM 684 C C . LEU A 1 91 ? -0.095 5.414 -2.606 1.00 96.19 91 LEU A C 1
ATOM 686 O O . LEU A 1 91 ? -1.021 5.770 -1.884 1.00 96.19 91 LEU A O 1
ATOM 690 N N . GLY A 1 92 ? 0.148 4.130 -2.866 1.00 93.62 92 GLY A N 1
ATOM 691 C CA . GLY A 1 92 ? -0.626 3.026 -2.309 1.00 93.62 92 GLY A CA 1
ATOM 692 C C . GLY A 1 92 ? -0.516 2.928 -0.792 1.00 93.62 92 GLY A C 1
ATOM 693 O O . GLY A 1 92 ? -1.534 2.817 -0.112 1.00 93.62 92 GLY A O 1
ATOM 694 N N . GLY A 1 93 ? 0.693 3.031 -0.238 1.00 93.44 93 GLY A N 1
ATOM 695 C CA . GLY A 1 93 ? 0.904 3.072 1.209 1.00 93.44 93 GLY A CA 1
ATOM 696 C C . GLY A 1 93 ? 0.200 4.266 1.856 1.00 93.44 93 GLY A C 1
ATOM 697 O O . GLY A 1 93 ? -0.556 4.096 2.811 1.00 93.44 93 GLY A O 1
ATOM 698 N N . ALA A 1 94 ? 0.353 5.466 1.290 1.00 95.12 94 ALA A N 1
ATOM 699 C CA . ALA A 1 94 ? -0.343 6.661 1.761 1.00 95.12 94 ALA A CA 1
ATOM 700 C C . ALA A 1 94 ? -1.871 6.502 1.685 1.00 95.12 94 ALA A C 1
ATOM 702 O O . ALA A 1 94 ? -2.576 6.794 2.651 1.00 95.12 94 ALA A O 1
ATOM 703 N N . ALA A 1 95 ? -2.393 5.977 0.575 1.00 94.62 95 ALA A N 1
ATOM 704 C CA . ALA A 1 95 ? -3.819 5.737 0.395 1.00 94.62 95 ALA A CA 1
ATOM 705 C C . ALA A 1 95 ? -4.357 4.679 1.375 1.00 94.62 95 ALA A C 1
ATOM 707 O O . ALA A 1 95 ? -5.429 4.868 1.950 1.00 94.62 95 ALA A O 1
ATOM 708 N N . GLY A 1 96 ? -3.608 3.602 1.630 1.00 92.88 96 GLY A N 1
ATOM 709 C CA . GLY A 1 96 ? -3.946 2.587 2.632 1.00 92.88 96 GLY A CA 1
ATOM 710 C C . GLY A 1 96 ? -3.970 3.151 4.057 1.00 92.88 96 GLY A C 1
ATOM 711 O O . GLY A 1 96 ? -4.884 2.852 4.833 1.00 92.88 96 GLY A O 1
ATOM 712 N N . LEU A 1 97 ? -3.024 4.033 4.394 1.00 94.62 97 LEU A N 1
ATOM 713 C CA . LEU A 1 97 ? -3.014 4.749 5.671 1.00 94.62 97 LEU A CA 1
ATOM 714 C C . LEU A 1 97 ? -4.252 5.644 5.807 1.00 94.62 97 LEU A C 1
ATOM 716 O O . LEU A 1 97 ? -4.968 5.554 6.806 1.00 94.62 97 LEU A O 1
ATOM 720 N N . VAL A 1 98 ? -4.549 6.455 4.787 1.00 95.94 98 VAL A N 1
ATOM 721 C CA . VAL A 1 98 ? -5.740 7.318 4.758 1.00 95.94 98 VAL A CA 1
ATOM 722 C C . VAL A 1 98 ? -7.011 6.484 4.912 1.00 95.94 98 VAL A C 1
ATOM 724 O O . VAL A 1 98 ? -7.843 6.789 5.763 1.00 95.94 98 VAL A O 1
ATOM 727 N N . ALA A 1 99 ? -7.143 5.387 4.165 1.00 92.75 99 ALA A N 1
ATOM 728 C CA . ALA A 1 99 ? -8.290 4.487 4.257 1.00 92.75 99 ALA A CA 1
ATOM 729 C C . ALA A 1 99 ? -8.462 3.897 5.668 1.00 92.75 99 ALA A C 1
ATOM 731 O O . ALA A 1 99 ? -9.586 3.805 6.172 1.00 92.75 99 ALA A O 1
ATOM 732 N N . THR A 1 100 ? -7.355 3.549 6.329 1.00 92.94 100 THR A N 1
ATOM 733 C CA . THR A 1 100 ? -7.344 3.049 7.712 1.00 92.94 100 THR A CA 1
ATOM 734 C C . THR A 1 100 ? -7.841 4.116 8.690 1.00 92.94 100 THR A C 1
ATOM 736 O O . THR A 1 100 ? -8.748 3.859 9.487 1.00 92.94 100 THR A O 1
ATOM 739 N N . VAL A 1 101 ? -7.305 5.338 8.599 1.00 93.62 101 VAL A N 1
ATOM 740 C CA . VAL A 1 101 ? -7.684 6.468 9.464 1.00 93.62 101 VAL A CA 1
ATOM 741 C C . VAL A 1 101 ? -9.146 6.861 9.258 1.00 93.62 101 VAL A C 1
ATOM 743 O O . VAL A 1 101 ? -9.876 7.061 10.233 1.00 93.62 101 VAL A O 1
ATOM 746 N N . VAL A 1 102 ? -9.609 6.926 8.008 1.00 92.44 102 VAL A N 1
ATOM 747 C CA . VAL A 1 102 ? -11.004 7.246 7.674 1.00 92.44 102 VAL A CA 1
ATOM 748 C C . VAL A 1 102 ? -11.942 6.181 8.236 1.00 92.44 102 VAL A C 1
ATOM 750 O O . VAL A 1 102 ? -12.903 6.521 8.925 1.00 92.44 102 VAL A O 1
ATOM 753 N N . SER A 1 103 ? -11.641 4.897 8.026 1.00 89.06 103 SER A N 1
ATOM 754 C CA . SER A 1 103 ? -12.462 3.788 8.535 1.00 89.06 103 SER A CA 1
ATOM 755 C C . SER A 1 103 ? -12.565 3.806 10.063 1.00 89.06 103 SER A C 1
ATOM 757 O O . SER A 1 103 ? -13.657 3.660 10.622 1.00 89.06 103 SER A O 1
ATOM 759 N N . PHE A 1 104 ? -11.441 4.051 10.745 1.00 88.81 104 PHE A N 1
ATOM 760 C CA . PHE A 1 104 ? -11.398 4.228 12.196 1.00 88.81 104 PHE A CA 1
ATOM 761 C C . PHE A 1 104 ? -12.269 5.409 12.648 1.00 88.81 104 PHE A C 1
ATOM 763 O O . PHE A 1 104 ? -13.116 5.255 13.530 1.00 88.81 104 PHE A O 1
ATOM 770 N N . THR A 1 105 ? -12.097 6.572 12.016 1.00 88.81 105 THR A N 1
ATOM 771 C CA . THR A 1 105 ? -12.786 7.819 12.382 1.00 88.81 105 THR A CA 1
ATOM 772 C C . THR A 1 105 ? -14.294 7.700 12.202 1.00 88.81 105 THR A C 1
ATOM 774 O O . THR A 1 105 ? -15.058 8.036 13.107 1.00 88.81 105 THR A O 1
ATOM 777 N N . VAL A 1 106 ? -14.738 7.153 11.066 1.00 88.31 106 VAL A N 1
ATOM 778 C CA . VAL A 1 106 ? -16.160 6.933 10.776 1.00 88.31 106 VAL A CA 1
ATOM 779 C C . VAL A 1 106 ? -16.801 6.041 11.836 1.00 88.31 106 VAL A C 1
ATOM 781 O O . VAL A 1 106 ? -17.897 6.343 12.315 1.00 88.31 106 VAL A O 1
ATOM 784 N N . TYR A 1 107 ? -16.132 4.963 12.251 1.00 83.62 107 TYR A N 1
ATOM 785 C CA . TYR A 1 107 ? -16.676 4.116 13.309 1.00 83.62 107 TYR A CA 1
ATOM 786 C C . TYR A 1 107 ? -16.668 4.800 14.668 1.00 83.62 107 TYR A C 1
ATOM 788 O O . TYR A 1 107 ? -17.655 4.707 15.396 1.00 83.62 107 TYR A O 1
ATOM 796 N N . TRP A 1 108 ? -15.580 5.488 15.015 1.00 83.50 108 TRP A N 1
ATOM 797 C CA . T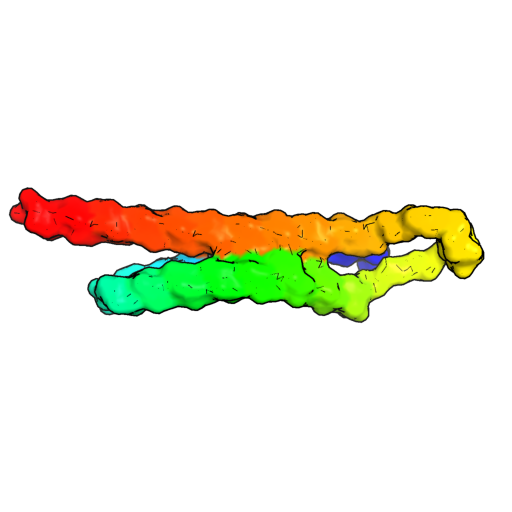RP A 1 108 ? -15.484 6.198 16.282 1.00 83.50 108 TRP A CA 1
ATOM 798 C C . TRP A 1 108 ? -16.663 7.163 16.454 1.00 83.50 108 TRP A C 1
ATOM 800 O O . TRP A 1 108 ? -17.376 7.074 17.455 1.00 83.50 108 TRP A O 1
ATOM 810 N N . LEU A 1 109 ? -16.940 7.974 15.425 1.00 86.00 109 LEU A N 1
ATOM 811 C CA . LEU A 1 109 ? -18.062 8.917 15.376 1.00 86.00 109 LEU A CA 1
ATOM 812 C C . LEU A 1 109 ? -19.438 8.235 15.432 1.00 86.00 109 LEU A C 1
ATOM 814 O O . LEU A 1 109 ? -20.355 8.741 16.077 1.00 86.00 109 LEU A O 1
ATOM 818 N N . ARG A 1 110 ? -19.613 7.080 14.777 1.00 82.69 110 ARG A N 1
ATOM 819 C CA . ARG A 1 110 ? -20.862 6.304 14.889 1.00 82.69 110 ARG A CA 1
ATOM 820 C C . ARG A 1 110 ? -21.056 5.749 16.300 1.00 82.69 110 ARG A C 1
ATOM 822 O O . ARG A 1 110 ? -22.153 5.819 16.845 1.00 82.69 110 ARG A O 1
ATOM 829 N N . SER A 1 111 ? -19.990 5.236 16.908 1.00 76.19 111 SER A N 1
ATOM 830 C CA . SER A 1 111 ? -20.037 4.637 18.243 1.00 76.19 111 SER A CA 1
ATOM 831 C C . SER A 1 111 ? -20.235 5.660 19.368 1.00 76.19 111 SER A C 1
ATOM 833 O O . SER A 1 111 ? -20.671 5.281 20.455 1.00 76.19 111 SER A O 1
ATOM 835 N N . SER A 1 112 ? -19.882 6.933 19.147 1.00 74.19 112 SER A N 1
ATOM 836 C CA . SER A 1 112 ? -20.123 8.018 20.104 1.00 74.19 112 SER A CA 1
ATOM 837 C C . SER A 1 112 ? -21.567 8.513 20.043 1.00 74.19 112 SER A C 1
ATOM 839 O O . SER A 1 112 ? -22.178 8.664 21.096 1.00 74.19 112 SER A O 1
ATOM 841 N N . LYS A 1 113 ? -22.147 8.667 18.842 1.00 73.19 113 LYS A N 1
ATOM 842 C CA . LYS A 1 113 ? -23.563 9.043 18.668 1.00 73.19 113 LYS A CA 1
ATOM 843 C C . LYS A 1 113 ? -24.541 8.018 19.251 1.00 73.19 113 LYS A C 1
ATOM 845 O O . LYS A 1 113 ? -25.549 8.406 19.823 1.00 73.19 113 LYS A O 1
ATOM 850 N N . ALA A 1 114 ? -24.225 6.725 19.166 1.00 61.81 114 ALA A N 1
ATOM 851 C CA . ALA A 1 114 ? -25.065 5.663 19.730 1.00 61.81 114 ALA A CA 1
ATOM 852 C C . ALA A 1 114 ? -25.091 5.619 21.274 1.00 61.81 114 ALA A C 1
ATOM 854 O O . ALA A 1 114 ? -25.850 4.844 21.837 1.00 61.81 114 ALA A O 1
ATOM 855 N N . ARG A 1 115 ? -24.245 6.395 21.974 1.00 57.59 115 ARG A N 1
ATOM 856 C CA . ARG A 1 115 ? -24.260 6.491 23.449 1.00 57.59 115 ARG A CA 1
ATOM 857 C C . ARG A 1 115 ? -25.090 7.653 23.988 1.00 57.59 115 ARG A C 1
ATOM 859 O O . ARG A 1 115 ? -25.274 7.730 25.195 1.00 57.59 115 ARG A O 1
ATOM 866 N N . THR A 1 116 ? -25.506 8.579 23.130 1.00 58.34 116 THR A N 1
ATOM 867 C CA . THR A 1 116 ? -26.220 9.807 23.520 1.00 58.34 116 THR A CA 1
ATOM 868 C C . THR A 1 116 ? -27.728 9.742 23.272 1.00 58.34 116 THR A C 1
ATOM 870 O O . THR A 1 116 ? -28.422 10.715 23.544 1.00 58.34 116 THR A O 1
ATOM 873 N N . THR A 1 117 ? -28.217 8.620 22.746 1.00 50.22 117 THR A N 1
ATOM 874 C CA . THR A 1 117 ? -29.635 8.284 22.535 1.00 50.22 117 THR A CA 1
ATOM 875 C C . THR A 1 117 ? -29.993 7.097 23.402 1.00 50.22 117 THR A C 1
ATOM 877 O O . THR A 1 117 ? -31.065 7.137 24.032 1.00 50.22 117 THR A O 1
#